Protein AF-A0A349CYH6-F1 (afdb_monomer)

Radius of gyration: 15.46 Å; Cα contacts (8 Å, |Δi|>4): 164; chains: 1; bounding box: 35×31×40 Å

Nearest PDB structures (foldseek):
  8dhi-assembly2_B  TM=6.929E-01  e=5.270E-07  Clostridioides difficile 6050
  8dhi-assembly1_A  TM=8.391E-01  e=1.347E-05  Clostridioides difficile 6050
  1ywf-assembly1_A  TM=7.277E-01  e=1.104E-05  Mycobacterium tuberculosis
  2oz5-assembly2_B  TM=5.897E-01  e=5.335E-06  Mycobacterium tuberculosis H37Rv
  2oz5-assembly1_A  TM=6.087E-01  e=5.335E-06  Mycobacterium tuberculosis H37Rv

Secondary structure (DSSP, 8-state):
----TT-SS-EE-TT-EETTEEPPTTT-EE-S--TT--HHHHHHHHHTT--EEEE-S-HHHHHHS--S---TTSEEEE---SSS-HHHHHTTT--HHHHHHHHHHHSHHHHHHHHHTT-

Structure (mmCIF, N/CA/C/O backbone):
data_AF-A0A349CYH6-F1
#
_entry.id   AF-A0A349CYH6-F1
#
loop_
_atom_site.group_PDB
_atom_site.id
_atom_site.type_symbol
_atom_site.label_atom_id
_atom_site.label_alt_id
_atom_site.label_comp_id
_atom_site.label_asym_id
_atom_site.label_entity_id
_atom_site.label_seq_id
_atom_site.pdbx_PDB_ins_code
_atom_site.Cartn_x
_atom_site.Cartn_y
_atom_site.Cartn_z
_atom_site.occupancy
_atom_site.B_iso_or_equiv
_atom_site.auth_seq_id
_atom_site.auth_comp_id
_atom_site.auth_asym_id
_atom_site.auth_atom_id
_atom_site.pdbx_PDB_model_num
ATOM 1 N N . MET A 1 1 ? -15.837 6.020 2.011 1.00 63.16 1 MET A N 1
ATOM 2 C CA . MET A 1 1 ? -14.416 5.670 1.785 1.00 63.16 1 MET A CA 1
ATOM 3 C C . MET A 1 1 ? -13.634 6.209 2.970 1.00 63.16 1 MET A C 1
ATOM 5 O O . MET A 1 1 ? -14.035 7.263 3.449 1.00 63.16 1 MET A O 1
ATOM 9 N N . PRO A 1 2 ? -12.619 5.500 3.485 1.00 77.31 2 PRO A N 1
ATOM 10 C CA . PRO A 1 2 ? -11.780 6.045 4.549 1.00 77.31 2 PRO A CA 1
ATOM 11 C C . PRO A 1 2 ? -11.110 7.332 4.054 1.00 77.31 2 PRO A C 1
ATOM 13 O O . PRO A 1 2 ? -10.568 7.342 2.949 1.00 77.31 2 PRO A O 1
ATOM 16 N N . ASP A 1 3 ? -11.184 8.398 4.846 1.00 87.94 3 ASP A N 1
ATOM 17 C CA . ASP A 1 3 ? -10.488 9.653 4.572 1.00 87.94 3 ASP A CA 1
ATOM 18 C C . ASP A 1 3 ? -9.257 9.728 5.475 1.00 87.94 3 ASP A C 1
ATOM 20 O O . ASP A 1 3 ? -9.369 9.791 6.699 1.00 87.94 3 ASP A O 1
ATOM 24 N N . VAL A 1 4 ? -8.081 9.629 4.861 1.00 94.06 4 VAL A N 1
ATOM 25 C CA . VAL A 1 4 ? -6.790 9.731 5.539 1.00 94.06 4 VAL A CA 1
ATOM 26 C C . VAL A 1 4 ? -6.011 10.837 4.837 1.00 94.06 4 VAL A C 1
ATOM 28 O O . VAL A 1 4 ? -5.487 10.604 3.742 1.00 94.06 4 VAL A O 1
ATOM 31 N N . PRO A 1 5 ? -5.935 12.039 5.435 1.00 94.50 5 PRO A N 1
ATOM 32 C CA . PRO A 1 5 ? -5.191 13.157 4.876 1.00 94.50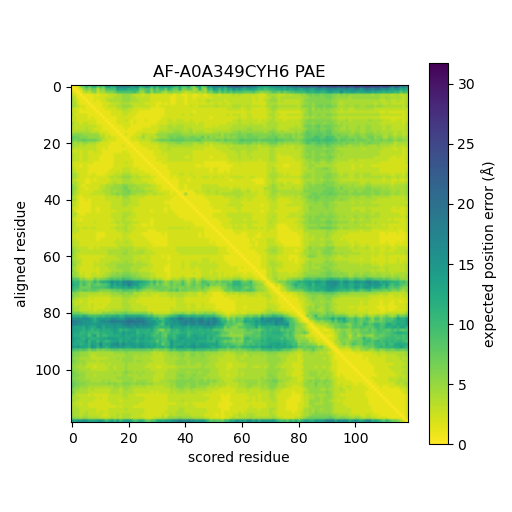 5 PRO A CA 1
ATOM 33 C C . PRO A 1 5 ? -3.774 12.768 4.443 1.00 94.50 5 PRO A C 1
ATOM 35 O O . PRO A 1 5 ? -3.042 12.084 5.159 1.00 94.50 5 PRO A O 1
ATOM 38 N N . GLY A 1 6 ? -3.408 13.170 3.226 1.00 93.50 6 GLY A N 1
ATOM 39 C CA . GLY A 1 6 ? -2.098 12.886 2.638 1.00 93.50 6 GLY A CA 1
ATOM 40 C C . GLY A 1 6 ? -1.923 11.476 2.061 1.00 93.50 6 GLY A C 1
ATOM 41 O O . GLY A 1 6 ? -0.996 11.267 1.275 1.00 93.50 6 GLY A O 1
ATOM 42 N N . ALA A 1 7 ? -2.815 10.525 2.363 1.00 94.25 7 ALA A N 1
ATOM 43 C CA . ALA A 1 7 ? -2.763 9.195 1.770 1.00 94.25 7 ALA A CA 1
ATOM 44 C C . ALA A 1 7 ? -3.192 9.244 0.299 1.00 94.25 7 ALA A C 1
ATOM 46 O O . ALA A 1 7 ? -4.297 9.658 -0.058 1.00 94.25 7 ALA A O 1
ATOM 47 N N . VAL A 1 8 ? -2.318 8.774 -0.586 1.00 92.44 8 VAL A N 1
ATOM 48 C CA . VAL A 1 8 ? -2.613 8.745 -2.016 1.00 92.44 8 VAL A CA 1
ATOM 49 C C . VAL A 1 8 ? -3.462 7.520 -2.317 1.00 92.44 8 VAL A C 1
ATOM 51 O O . VAL A 1 8 ? -3.064 6.393 -2.039 1.00 92.44 8 VAL A O 1
ATOM 54 N N . ASN A 1 9 ? -4.614 7.722 -2.956 1.00 94.12 9 ASN A N 1
ATOM 55 C CA . ASN A 1 9 ? -5.383 6.641 -3.569 1.00 94.12 9 ASN A CA 1
ATOM 56 C C . ASN A 1 9 ? -5.839 5.533 -2.591 1.00 94.12 9 ASN A C 1
ATOM 58 O O . ASN A 1 9 ? -6.043 4.394 -3.024 1.00 94.12 9 ASN A O 1
ATOM 62 N N . LEU A 1 10 ? -5.980 5.866 -1.301 1.00 96.00 10 LEU A N 1
ATOM 63 C CA . LEU A 1 10 ? -6.388 4.941 -0.246 1.00 96.00 10 LEU A CA 1
ATOM 64 C C . LEU A 1 10 ? -7.850 4.518 -0.420 1.00 96.00 10 LEU A C 1
ATOM 66 O O . LEU A 1 10 ? -8.722 5.351 -0.671 1.00 96.00 10 LEU A O 1
ATOM 70 N N . ARG A 1 11 ? -8.128 3.218 -0.301 1.00 96.06 11 ARG A N 1
ATOM 71 C CA . ARG A 1 11 ? -9.495 2.688 -0.287 1.00 96.06 11 ARG A CA 1
ATOM 72 C C . ARG A 1 11 ? -9.570 1.273 0.263 1.00 96.06 11 ARG A C 1
ATOM 74 O O . ARG A 1 11 ? -8.676 0.462 0.032 1.00 96.06 11 ARG A O 1
ATOM 81 N N . ASP A 1 12 ? -10.673 1.016 0.956 1.00 96.19 12 ASP A N 1
ATOM 82 C CA . ASP A 1 12 ? -11.131 -0.326 1.312 1.00 96.19 12 ASP A CA 1
ATOM 83 C C . ASP A 1 12 ? -11.516 -1.076 0.029 1.00 96.19 12 ASP A C 1
ATOM 85 O O . ASP A 1 12 ? -12.166 -0.504 -0.852 1.00 96.19 12 ASP A O 1
ATOM 89 N N . VAL A 1 13 ? -11.089 -2.331 -0.091 1.00 95.56 13 VAL A N 1
ATOM 90 C CA . VAL A 1 13 ? -11.438 -3.206 -1.221 1.00 95.56 13 VAL A CA 1
ATOM 91 C C . VAL A 1 13 ? -12.645 -4.093 -0.923 1.00 95.56 13 VAL A C 1
ATOM 93 O O . VAL A 1 13 ? -12.965 -4.970 -1.723 1.00 95.56 13 VAL A O 1
ATOM 96 N N . GLY A 1 14 ? -13.306 -3.909 0.220 1.00 95.75 14 GLY A N 1
ATOM 97 C CA . GLY A 1 14 ? -14.572 -4.552 0.553 1.00 95.75 14 GLY A CA 1
ATOM 98 C C . GLY A 1 14 ? -15.674 -4.264 -0.469 1.00 95.75 14 GLY A C 1
ATOM 99 O O . GLY A 1 14 ? -15.739 -3.183 -1.052 1.00 95.75 14 GLY A O 1
ATOM 100 N N . GLY A 1 15 ? -16.564 -5.234 -0.676 1.00 96.12 15 GLY A N 1
ATOM 101 C CA . GLY A 1 15 ? -17.680 -5.120 -1.619 1.00 96.12 15 GLY A CA 1
ATOM 102 C C . GLY A 1 15 ? -17.364 -5.552 -3.057 1.00 96.12 15 GLY A C 1
ATOM 103 O O . GLY A 1 15 ? -18.257 -5.537 -3.903 1.00 96.12 15 GLY A O 1
ATOM 104 N N . LEU A 1 16 ? -16.131 -5.974 -3.350 1.00 95.12 16 LEU A N 1
ATOM 105 C CA . LEU A 1 16 ? -15.747 -6.514 -4.655 1.00 95.12 16 LEU A CA 1
ATOM 106 C C . LEU A 1 16 ? -16.168 -7.982 -4.782 1.00 95.12 16 LEU A C 1
ATOM 108 O O . LEU A 1 16 ? -16.084 -8.751 -3.826 1.00 95.12 16 LEU A O 1
ATOM 112 N N . ARG A 1 17 ? -16.599 -8.385 -5.983 1.00 96.62 17 ARG A N 1
ATOM 113 C CA . ARG A 1 17 ? -16.885 -9.792 -6.305 1.00 96.62 17 ARG A CA 1
ATOM 114 C C . ARG A 1 17 ? -15.607 -10.625 -6.201 1.00 96.62 17 ARG A C 1
ATOM 116 O O . ARG A 1 17 ? -14.579 -10.238 -6.749 1.00 96.62 17 ARG A O 1
ATOM 123 N N . ALA A 1 18 ? -15.695 -11.776 -5.540 1.00 93.56 18 ALA A N 1
ATOM 124 C CA . ALA A 1 18 ? -14.593 -12.718 -5.375 1.00 93.56 18 ALA A CA 1
ATOM 125 C C . ALA A 1 18 ? -15.122 -14.153 -5.533 1.00 93.56 18 ALA A C 1
ATOM 127 O O . ALA A 1 18 ? -15.550 -14.775 -4.561 1.00 93.56 18 ALA A O 1
ATOM 128 N N . GLY A 1 19 ? -15.147 -14.652 -6.775 1.00 94.69 19 GLY A N 1
ATOM 129 C CA . GLY A 1 19 ? -15.854 -15.891 -7.119 1.00 94.69 19 GLY A CA 1
ATOM 130 C C . GLY A 1 19 ? -17.344 -15.773 -6.788 1.00 94.69 19 GLY A C 1
ATOM 131 O O . GLY A 1 19 ? -17.976 -14.773 -7.133 1.00 94.69 19 GLY A O 1
ATOM 132 N N . ASP A 1 20 ? -17.870 -16.746 -6.046 1.00 96.69 20 ASP A N 1
ATOM 133 C CA . ASP A 1 20 ? -19.254 -16.729 -5.548 1.00 96.69 20 ASP A CA 1
ATOM 134 C C . ASP A 1 20 ? -19.452 -15.803 -4.330 1.00 96.69 20 ASP A C 1
ATOM 136 O O . ASP A 1 20 ? -20.575 -15.582 -3.874 1.00 96.69 20 ASP A O 1
ATOM 140 N N . GLY A 1 21 ? -18.363 -15.252 -3.787 1.00 96.81 21 GLY A N 1
ATOM 141 C CA . GLY A 1 21 ? -18.356 -14.402 -2.603 1.00 96.81 21 GLY A CA 1
ATOM 142 C C . GLY A 1 21 ? -18.184 -12.909 -2.886 1.00 96.81 21 GLY A C 1
ATOM 143 O O . GLY A 1 21 ? -18.154 -12.430 -4.026 1.00 96.81 21 GLY A O 1
ATOM 144 N N . VAL A 1 22 ? -18.049 -12.157 -1.793 1.00 97.50 22 VAL A N 1
ATOM 145 C CA . VAL A 1 22 ? -17.761 -10.718 -1.785 1.00 97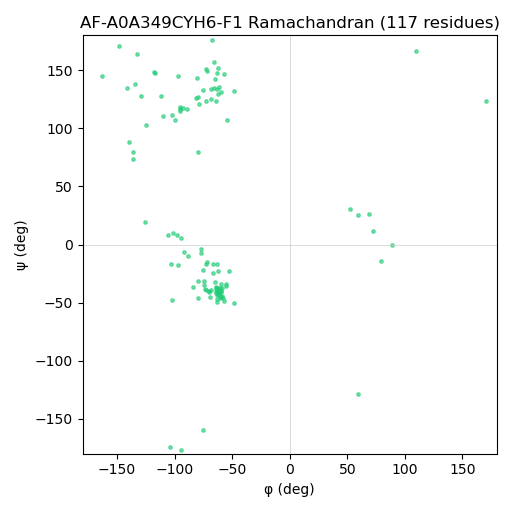.50 22 VAL A CA 1
ATOM 146 C C . VAL A 1 22 ? -16.666 -10.445 -0.755 1.00 97.50 22 VAL A C 1
ATOM 148 O O . VAL A 1 22 ? -16.686 -11.015 0.338 1.00 97.50 22 VAL A O 1
ATOM 151 N N . THR A 1 23 ? -15.706 -9.585 -1.088 1.00 95.88 23 THR A N 1
ATOM 152 C CA . THR A 1 23 ? -14.650 -9.170 -0.157 1.00 95.88 23 THR A CA 1
ATOM 153 C C . THR A 1 23 ? -15.250 -8.462 1.059 1.00 95.88 23 THR A C 1
ATOM 155 O O . THR A 1 23 ? -16.134 -7.608 0.943 1.00 95.88 23 THR A O 1
ATOM 158 N N . ARG A 1 24 ? -14.773 -8.813 2.256 1.00 95.69 24 ARG A N 1
ATOM 159 C CA . ARG A 1 24 ? -15.241 -8.210 3.510 1.00 95.69 24 ARG A CA 1
ATOM 160 C C . ARG A 1 24 ? -14.660 -6.800 3.671 1.00 95.69 24 ARG A C 1
ATOM 162 O O . ARG A 1 24 ? -13.457 -6.614 3.512 1.00 95.69 24 ARG A O 1
ATOM 169 N N . SER A 1 25 ? -15.506 -5.833 4.024 1.00 95.69 25 SER A N 1
ATOM 170 C CA . SER A 1 25 ? -15.082 -4.468 4.369 1.00 95.69 25 SER A CA 1
ATOM 171 C C . SER A 1 25 ? -14.200 -4.432 5.613 1.00 95.69 25 SER A C 1
ATOM 173 O O . SER A 1 25 ? -14.372 -5.237 6.531 1.00 95.69 25 SER A O 1
ATOM 175 N N . GLY A 1 26 ? -13.264 -3.488 5.642 1.00 94.38 26 GLY A N 1
ATOM 176 C CA . GLY A 1 26 ? -12.334 -3.292 6.753 1.00 94.38 26 GLY A CA 1
ATOM 177 C C . GLY A 1 26 ? -11.240 -4.358 6.876 1.00 94.38 26 GLY A C 1
ATOM 178 O O . GLY A 1 26 ? -10.577 -4.408 7.906 1.00 94.38 26 GLY A O 1
ATOM 179 N N . VAL A 1 27 ? -11.058 -5.222 5.867 1.00 94.19 27 VAL A N 1
ATOM 180 C CA . VAL A 1 27 ? -10.052 -6.304 5.901 1.00 94.19 27 VAL A CA 1
ATOM 181 C C . VAL A 1 27 ? -8.816 -5.976 5.076 1.00 94.19 27 VAL A C 1
ATOM 183 O O . VAL A 1 27 ? -7.701 -6.151 5.557 1.00 94.19 27 VAL A O 1
ATOM 186 N N . LEU A 1 28 ? -8.998 -5.509 3.841 1.00 95.69 28 LEU A N 1
ATOM 187 C CA . LEU A 1 28 ? -7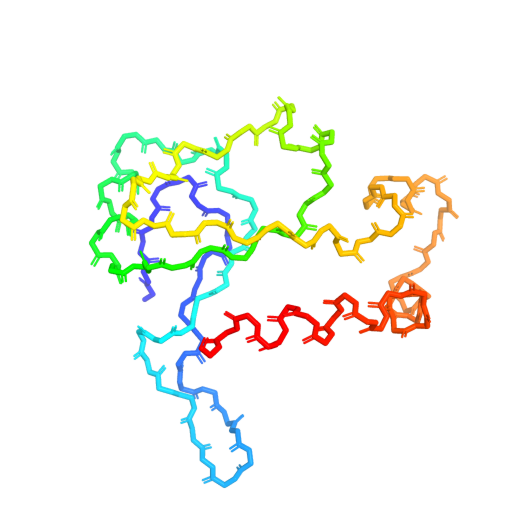.897 -5.205 2.936 1.00 95.69 28 LEU A CA 1
ATOM 188 C C . LEU A 1 28 ? -8.073 -3.797 2.377 1.00 95.69 28 LEU A C 1
ATOM 190 O O . LEU A 1 28 ? -9.111 -3.441 1.823 1.00 95.69 28 LEU A O 1
ATOM 194 N N . PHE A 1 29 ? -7.025 -2.999 2.513 1.00 96.38 29 PHE A N 1
ATOM 195 C CA . PHE A 1 29 ? -6.958 -1.651 1.979 1.00 96.38 29 PHE A CA 1
ATOM 196 C C . PHE A 1 29 ? -5.834 -1.590 0.953 1.00 96.38 29 PHE A C 1
ATOM 198 O O . PHE A 1 29 ? -4.815 -2.265 1.092 1.00 96.38 29 PHE A O 1
ATOM 205 N N . ARG A 1 30 ? -6.008 -0.760 -0.074 1.00 95.94 30 ARG A N 1
ATOM 206 C CA . ARG A 1 30 ? -4.937 -0.392 -1.008 1.00 95.94 30 ARG A CA 1
ATOM 207 C C . ARG A 1 30 ? -4.674 1.098 -0.937 1.00 95.94 30 ARG A C 1
ATOM 209 O O . ARG A 1 30 ? -5.616 1.869 -0.779 1.00 95.94 30 ARG A O 1
ATOM 216 N N . SER A 1 31 ? -3.435 1.500 -1.162 1.00 96.06 31 SER A N 1
ATOM 217 C CA . SER A 1 31 ? -3.025 2.895 -1.316 1.00 96.06 31 SER A CA 1
ATOM 218 C C . SE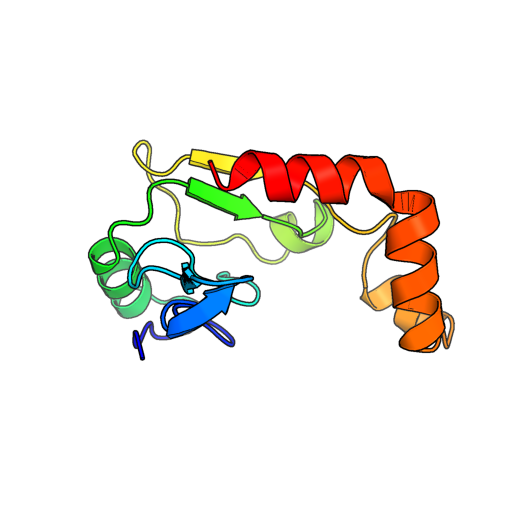R A 1 31 ? -1.840 2.993 -2.276 1.00 96.06 31 SER A C 1
ATOM 220 O O . SER A 1 31 ? -1.272 1.983 -2.687 1.00 96.06 31 SER A O 1
ATOM 222 N N . GLY A 1 32 ? -1.478 4.216 -2.653 1.00 94.00 32 GLY A N 1
ATOM 223 C CA . GLY A 1 32 ? -0.112 4.534 -3.062 1.00 94.00 32 GLY A CA 1
ATOM 224 C C . GLY A 1 32 ? 0.817 4.613 -1.845 1.00 94.00 32 GLY A C 1
ATOM 225 O O . GLY A 1 32 ? 0.491 4.105 -0.768 1.00 94.00 32 GLY A O 1
ATOM 226 N N . ASN A 1 33 ? 1.959 5.286 -2.008 1.00 92.12 33 ASN A N 1
ATOM 227 C CA . ASN A 1 33 ? 2.862 5.543 -0.888 1.00 92.12 33 ASN A CA 1
ATOM 228 C C . ASN A 1 33 ? 2.189 6.415 0.191 1.00 92.12 33 ASN A C 1
ATOM 230 O O . ASN A 1 33 ? 1.284 7.205 -0.095 1.00 92.12 33 ASN A O 1
ATOM 234 N N . LEU A 1 34 ? 2.635 6.247 1.436 1.00 94.75 34 LEU A N 1
ATOM 235 C CA . LEU A 1 34 ? 2.064 6.901 2.616 1.00 94.75 34 LEU A CA 1
ATOM 236 C C . LEU A 1 34 ? 2.955 8.034 3.147 1.00 94.75 34 LEU A C 1
ATOM 238 O O . LEU A 1 34 ? 2.664 8.606 4.191 1.00 94.75 34 LEU A O 1
ATOM 242 N N . ALA A 1 35 ? 4.014 8.396 2.417 1.00 94.81 35 ALA A N 1
ATOM 243 C CA . ALA A 1 35 ? 5.044 9.338 2.856 1.00 94.81 35 ALA A CA 1
ATOM 244 C C . ALA A 1 35 ? 4.532 10.763 3.125 1.00 94.81 35 ALA A C 1
ATOM 246 O O . ALA A 1 35 ? 5.157 11.516 3.863 1.00 94.81 35 ALA A O 1
ATOM 247 N N . ARG A 1 36 ? 3.395 11.145 2.527 1.00 94.50 36 ARG A N 1
ATOM 248 C CA . ARG A 1 36 ? 2.798 12.483 2.680 1.00 94.50 36 ARG A CA 1
ATOM 249 C C . ARG A 1 36 ? 1.672 12.562 3.707 1.00 94.50 36 ARG A C 1
ATOM 251 O O . ARG A 1 36 ? 0.999 13.587 3.772 1.00 94.50 36 ARG A O 1
ATOM 258 N N . ILE A 1 37 ? 1.440 11.497 4.468 1.00 94.38 37 ILE A N 1
ATOM 259 C CA . ILE A 1 37 ? 0.500 11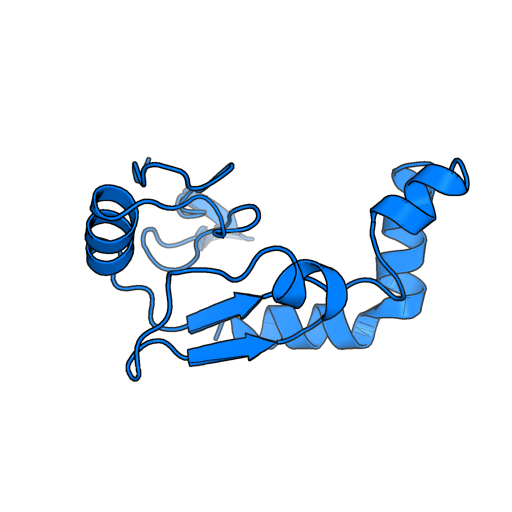.533 5.586 1.00 94.38 37 ILE A CA 1
ATOM 260 C C . ILE A 1 37 ? 0.999 12.546 6.630 1.00 94.38 37 ILE A C 1
ATOM 262 O O . ILE A 1 37 ? 2.155 12.502 7.042 1.00 94.38 37 ILE A O 1
ATOM 266 N N . ASP A 1 38 ? 0.125 13.455 7.060 1.00 91.94 38 ASP A N 1
ATOM 267 C CA . ASP A 1 38 ? 0.409 14.419 8.129 1.00 91.94 38 ASP A CA 1
ATOM 268 C C . ASP A 1 38 ? -0.067 13.903 9.503 1.00 91.94 38 ASP A C 1
ATOM 270 O O . ASP A 1 38 ? -0.554 12.781 9.627 1.00 91.94 38 ASP A O 1
ATOM 274 N N . GLY A 1 39 ? 0.057 14.705 10.566 1.00 92.75 39 GLY A N 1
ATOM 275 C CA . GLY A 1 39 ? -0.351 14.281 11.915 1.00 92.75 39 GLY A CA 1
ATOM 276 C C . GLY A 1 39 ? -1.840 13.911 12.039 1.00 92.75 39 GLY A C 1
ATOM 277 O O . GLY A 1 39 ? -2.188 12.976 12.769 1.00 92.75 39 GLY A O 1
ATOM 278 N N . ALA A 1 40 ? -2.721 14.590 11.296 1.00 93.69 40 ALA A N 1
ATOM 279 C CA . ALA A 1 40 ? -4.140 14.243 11.253 1.00 93.69 40 ALA A CA 1
ATOM 280 C C . ALA A 1 40 ? -4.346 12.919 10.503 1.00 93.69 40 ALA A C 1
ATOM 282 O O . ALA A 1 40 ? -5.098 12.055 10.957 1.00 93.69 40 ALA A O 1
ATOM 283 N N . GLY A 1 41 ? -3.616 12.722 9.407 1.00 94.19 41 GLY A N 1
ATOM 284 C CA . GLY A 1 41 ? -3.598 11.479 8.655 1.00 94.19 41 GLY A CA 1
ATOM 285 C C . GLY A 1 41 ? -3.030 10.294 9.442 1.00 94.19 41 GLY A C 1
ATOM 286 O O . GLY A 1 41 ? -3.593 9.210 9.353 1.00 94.19 41 GLY A O 1
ATOM 287 N N . VAL A 1 42 ? -1.999 10.464 10.278 1.00 93.56 42 VAL A N 1
ATOM 288 C CA . VAL A 1 42 ? -1.496 9.383 11.153 1.00 93.56 42 VAL A CA 1
ATOM 289 C C . VAL A 1 42 ? -2.590 8.933 12.122 1.00 93.56 42 VAL A C 1
ATOM 291 O O . VAL A 1 42 ? -2.822 7.736 12.287 1.00 93.56 42 VAL A O 1
ATOM 294 N N . THR A 1 43 ? -3.311 9.888 12.715 1.00 93.06 43 THR A N 1
ATOM 295 C CA . THR A 1 43 ? -4.436 9.596 13.616 1.00 93.06 43 THR A CA 1
ATOM 296 C C . THR A 1 43 ? -5.565 8.870 12.878 1.00 93.06 43 THR A C 1
ATOM 298 O O . THR A 1 43 ? -6.053 7.841 13.347 1.00 93.06 43 THR A O 1
ATOM 301 N N . ALA A 1 44 ? -5.948 9.358 11.693 1.00 94.00 44 ALA A N 1
ATOM 302 C CA . ALA A 1 44 ? -6.977 8.735 10.863 1.00 94.00 44 ALA A CA 1
ATOM 303 C C . ALA A 1 44 ? -6.572 7.328 10.391 1.00 94.00 44 ALA A C 1
ATOM 305 O O . ALA A 1 44 ? -7.390 6.412 10.413 1.00 94.00 44 ALA A O 1
ATOM 306 N N . PHE A 1 45 ? -5.303 7.133 10.022 1.00 94.19 45 PHE A N 1
ATOM 307 C CA . PHE A 1 45 ? -4.748 5.834 9.650 1.00 94.19 45 PHE A CA 1
ATOM 308 C C . PHE A 1 45 ? -4.797 4.850 10.824 1.00 94.19 45 PHE A C 1
ATOM 310 O O . PHE A 1 45 ? -5.220 3.709 10.648 1.00 94.19 45 PHE A O 1
ATOM 317 N N . GLY A 1 46 ? -4.437 5.292 12.034 1.00 92.69 46 GLY A N 1
ATOM 318 C CA . GLY A 1 46 ? -4.530 4.477 13.249 1.00 92.69 46 GLY A CA 1
ATOM 319 C C . GLY A 1 46 ? -5.957 4.002 13.543 1.00 92.69 46 GLY A C 1
ATOM 320 O O . GLY A 1 46 ? -6.161 2.847 13.918 1.00 92.69 46 GLY A O 1
ATOM 321 N N . ALA A 1 47 ? -6.961 4.846 13.286 1.00 93.25 47 ALA A N 1
ATOM 322 C CA . ALA A 1 47 ? -8.372 4.497 13.463 1.00 93.25 47 ALA A CA 1
ATOM 323 C C . ALA A 1 47 ? -8.874 3.404 12.495 1.00 93.25 47 ALA A C 1
ATOM 325 O O . ALA A 1 47 ? -9.910 2.794 12.758 1.00 93.25 47 ALA A O 1
ATOM 326 N N . LEU A 1 48 ? -8.150 3.119 11.404 1.00 93.38 48 LEU A N 1
ATOM 327 C CA . LEU A 1 48 ? -8.481 2.019 10.490 1.00 93.38 48 LEU A CA 1
ATOM 328 C C . LEU A 1 48 ? -8.181 0.635 11.084 1.00 93.38 48 LEU A C 1
ATOM 330 O O . LEU A 1 48 ? -8.671 -0.362 10.558 1.00 93.38 48 LEU A O 1
ATOM 334 N N . GLY A 1 49 ? -7.370 0.548 12.146 1.00 92.94 49 GLY A N 1
ATOM 335 C CA . GLY A 1 49 ? -7.010 -0.728 12.772 1.00 92.94 49 GLY A CA 1
ATOM 336 C C . GLY A 1 49 ? -6.114 -1.620 11.903 1.00 92.94 49 GLY A C 1
ATOM 337 O O . GLY A 1 49 ? -6.143 -2.845 12.039 1.00 92.94 49 GLY A O 1
ATOM 338 N N . ILE A 1 50 ? -5.329 -1.027 10.997 1.00 93.38 50 ILE A N 1
ATOM 339 C CA . ILE A 1 50 ? -4.365 -1.757 10.165 1.00 93.38 50 ILE A CA 1
ATOM 340 C C . ILE A 1 50 ? -3.292 -2.375 11.061 1.00 93.38 50 ILE A C 1
ATOM 342 O O . ILE A 1 50 ? -2.617 -1.665 11.795 1.00 93.38 50 ILE A O 1
ATOM 346 N N . ARG A 1 51 ? -3.111 -3.696 10.972 1.00 93.50 51 ARG A N 1
ATOM 347 C CA . ARG A 1 51 ? -2.087 -4.439 11.737 1.00 93.50 51 ARG A CA 1
ATOM 348 C C . ARG A 1 51 ? -0.867 -4.828 10.912 1.00 93.50 51 ARG A C 1
ATOM 350 O O . ARG A 1 51 ? 0.166 -5.188 11.468 1.00 93.50 51 ARG A O 1
ATOM 357 N N . ARG A 1 52 ? -0.989 -4.782 9.585 1.00 95.06 52 ARG A N 1
ATOM 358 C CA . ARG A 1 52 ? 0.092 -5.114 8.663 1.00 95.06 52 ARG A CA 1
ATOM 359 C C . ARG A 1 52 ? 0.084 -4.178 7.465 1.00 95.06 52 ARG A C 1
ATOM 361 O O . ARG A 1 52 ? -0.969 -3.944 6.877 1.00 95.06 52 ARG A O 1
ATOM 368 N N . ILE A 1 53 ? 1.261 -3.690 7.096 1.00 95.88 53 ILE A N 1
ATOM 369 C CA . ILE A 1 53 ? 1.510 -2.962 5.852 1.00 95.88 53 ILE A CA 1
ATOM 370 C C . ILE A 1 53 ? 2.391 -3.848 4.976 1.00 95.88 53 ILE A C 1
ATOM 372 O O . ILE A 1 53 ? 3.433 -4.312 5.428 1.00 95.88 53 ILE A O 1
ATOM 376 N N . ILE A 1 54 ? 1.985 -4.080 3.730 1.00 96.62 54 ILE A N 1
ATOM 377 C CA . ILE A 1 54 ? 2.855 -4.680 2.716 1.00 96.62 54 ILE A CA 1
ATOM 378 C C . ILE A 1 54 ? 3.387 -3.529 1.865 1.00 96.62 54 ILE A C 1
ATOM 380 O O . ILE A 1 54 ? 2.627 -2.917 1.115 1.00 96.62 54 ILE A O 1
ATOM 384 N N . ASP A 1 55 ? 4.663 -3.186 2.031 1.00 95.25 55 ASP A N 1
ATOM 385 C CA . ASP A 1 55 ? 5.295 -2.084 1.303 1.00 95.25 55 ASP A CA 1
ATOM 386 C C . ASP A 1 55 ? 6.019 -2.632 0.069 1.00 95.25 55 ASP A C 1
ATOM 388 O O . ASP A 1 55 ? 6.961 -3.418 0.186 1.00 95.25 55 ASP A O 1
ATOM 392 N N . LEU A 1 56 ? 5.527 -2.231 -1.104 1.00 94.88 56 LEU A N 1
ATOM 393 C CA . LEU A 1 56 ? 5.950 -2.741 -2.412 1.00 94.88 56 LEU A CA 1
ATOM 394 C C . LEU A 1 56 ? 7.082 -1.932 -3.050 1.00 94.88 56 LEU A C 1
ATOM 396 O O . LEU A 1 56 ? 7.562 -2.292 -4.125 1.00 94.88 56 LEU A O 1
ATOM 400 N N . ARG A 1 57 ? 7.447 -0.815 -2.420 1.00 93.06 57 ARG A N 1
ATOM 401 C CA . ARG A 1 57 ? 8.463 0.118 -2.905 1.00 93.06 57 ARG A CA 1
ATOM 402 C C . ARG A 1 57 ? 9.855 -0.470 -2.764 1.00 93.06 57 ARG A C 1
ATOM 404 O O . ARG A 1 57 ? 10.109 -1.218 -1.813 1.00 93.06 57 ARG A O 1
ATOM 411 N N . ASP A 1 58 ? 10.752 -0.082 -3.658 1.00 91.31 58 ASP A N 1
ATOM 412 C CA . ASP A 1 58 ? 12.170 -0.382 -3.489 1.00 91.31 58 ASP A CA 1
ATOM 413 C C . ASP A 1 58 ? 12.778 0.381 -2.295 1.00 91.31 58 ASP A C 1
ATOM 415 O O . ASP A 1 58 ? 12.092 1.103 -1.559 1.00 91.31 58 ASP A O 1
ATOM 419 N N . ASP A 1 59 ? 14.051 0.123 -2.005 1.00 90.75 59 ASP A N 1
ATOM 420 C CA . ASP A 1 59 ? 14.710 0.710 -0.839 1.00 90.75 59 ASP A CA 1
ATOM 421 C C . ASP A 1 59 ? 15.051 2.192 -1.042 1.00 90.75 59 ASP A C 1
ATOM 423 O O . ASP A 1 59 ? 14.970 2.964 -0.083 1.00 90.75 59 ASP A O 1
ATOM 427 N N . ASP A 1 60 ? 15.333 2.613 -2.278 1.00 90.00 60 ASP A N 1
ATOM 428 C CA . ASP A 1 60 ? 15.629 4.009 -2.606 1.00 90.00 60 ASP A CA 1
A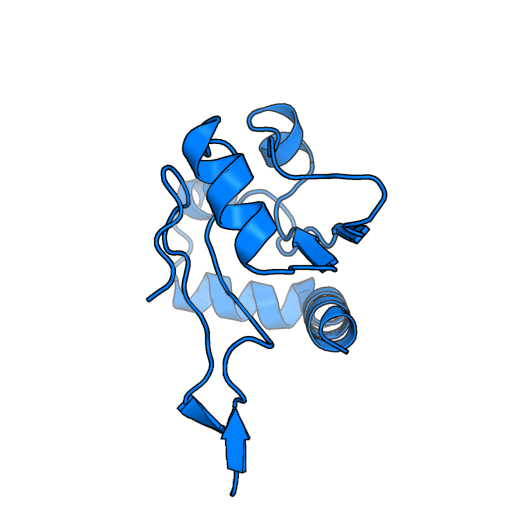TOM 429 C C . ASP A 1 60 ? 14.373 4.876 -2.450 1.00 90.00 60 ASP A C 1
ATOM 431 O O . ASP A 1 60 ? 14.407 5.912 -1.784 1.00 90.00 60 ASP A O 1
ATOM 435 N N . GLU A 1 61 ? 13.226 4.419 -2.960 1.00 91.25 61 GLU A N 1
ATOM 436 C CA . GLU A 1 61 ? 11.923 5.063 -2.782 1.00 91.25 61 GLU A CA 1
ATOM 437 C C . GLU A 1 61 ? 11.576 5.268 -1.298 1.00 91.25 61 GLU A C 1
ATOM 439 O O . GLU A 1 61 ? 10.940 6.258 -0.925 1.00 91.25 61 GLU A O 1
ATOM 444 N N . VAL A 1 62 ?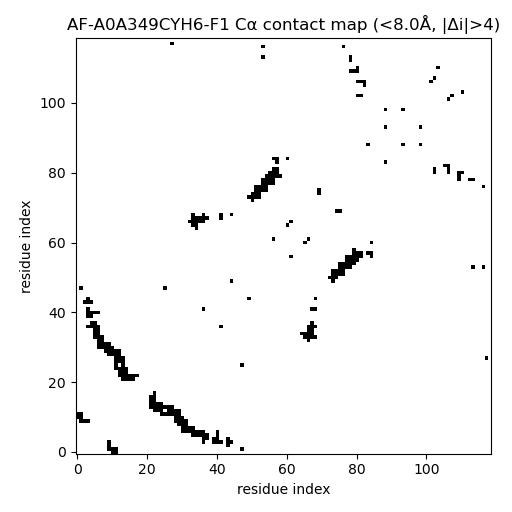 11.970 4.335 -0.430 1.00 92.69 62 VAL A N 1
ATOM 445 C CA . VAL A 1 62 ? 11.669 4.394 1.007 1.00 92.69 62 VAL A CA 1
ATOM 446 C C . VAL A 1 62 ? 12.658 5.247 1.773 1.00 92.69 62 VAL A C 1
ATOM 448 O O . VAL A 1 62 ? 12.236 5.967 2.677 1.00 92.69 62 VAL A O 1
ATOM 451 N N . ALA A 1 63 ? 13.933 5.224 1.394 1.00 92.50 63 ALA A N 1
ATOM 452 C CA . ALA A 1 63 ? 14.934 6.123 1.947 1.00 92.50 63 ALA A CA 1
ATOM 453 C C . ALA A 1 63 ? 14.623 7.589 1.602 1.00 92.50 63 ALA A C 1
ATOM 455 O O . ALA A 1 63 ? 14.730 8.458 2.466 1.00 92.50 63 ALA A O 1
ATOM 456 N N . GLN A 1 64 ? 14.192 7.860 0.365 1.00 93.62 64 GLN A N 1
ATOM 457 C CA . GLN A 1 64 ? 13.835 9.208 -0.091 1.00 93.62 64 GLN A CA 1
ATOM 458 C C . GLN A 1 64 ? 12.494 9.692 0.475 1.00 93.62 64 GLN A C 1
ATOM 460 O O . GLN A 1 64 ? 12.327 10.880 0.750 1.00 93.62 64 GLN A O 1
ATOM 465 N N . ALA A 1 65 ? 11.529 8.787 0.652 1.00 93.25 65 ALA A N 1
ATOM 466 C CA . ALA A 1 65 ? 10.182 9.119 1.103 1.00 93.25 65 ALA A CA 1
ATOM 467 C C . ALA A 1 65 ? 9.694 8.128 2.180 1.00 93.25 65 ALA A C 1
ATOM 469 O O . ALA A 1 65 ? 8.844 7.268 1.905 1.00 93.25 65 ALA A O 1
ATOM 470 N N . PRO A 1 66 ? 10.204 8.213 3.421 1.00 93.31 66 PRO A N 1
ATOM 471 C CA . PRO A 1 66 ? 9.803 7.309 4.492 1.00 93.31 66 PRO A CA 1
ATOM 472 C C . PRO A 1 66 ? 8.324 7.497 4.850 1.00 93.31 66 PRO A C 1
ATOM 474 O O . PRO A 1 66 ? 7.803 8.612 4.864 1.00 93.31 66 PRO A O 1
ATOM 477 N N . SER A 1 67 ? 7.635 6.396 5.153 1.00 92.62 67 SER A N 1
ATOM 478 C CA . SER A 1 67 ? 6.244 6.458 5.611 1.00 92.62 67 SER A CA 1
ATOM 479 C C . SER A 1 67 ? 6.213 6.829 7.101 1.00 92.62 67 SER A C 1
ATOM 481 O O . SER A 1 67 ? 6.847 6.134 7.892 1.00 92.62 67 SER A O 1
ATOM 483 N N . PRO A 1 68 ? 5.462 7.866 7.515 1.00 91.56 68 PRO A N 1
ATOM 484 C CA . PRO A 1 68 ? 5.335 8.260 8.920 1.00 91.56 68 PRO A CA 1
ATOM 485 C C . PRO A 1 68 ? 4.384 7.341 9.701 1.00 91.56 68 PRO A C 1
ATOM 487 O O . PRO A 1 68 ? 4.194 7.508 10.902 1.00 91.56 68 PRO A O 1
ATOM 490 N N . VAL A 1 69 ? 3.754 6.386 9.011 1.00 82.56 69 VAL A N 1
ATOM 491 C CA . VAL A 1 69 ? 2.877 5.381 9.599 1.00 82.56 69 VAL A CA 1
ATOM 492 C C . VAL A 1 69 ? 3.674 4.108 9.869 1.00 82.56 69 VAL A C 1
ATOM 494 O O . VAL A 1 69 ? 4.237 3.486 8.971 1.00 82.56 69 VAL A O 1
ATOM 497 N N . GLY A 1 70 ? 3.742 3.755 11.143 1.00 72.44 70 GLY A N 1
ATOM 498 C CA . GLY A 1 70 ? 4.486 2.620 11.659 1.00 72.44 70 GLY A CA 1
ATOM 499 C C . GLY A 1 70 ? 4.493 2.721 13.176 1.00 72.44 70 GLY A C 1
ATOM 500 O O . GLY A 1 70 ? 4.883 3.742 13.735 1.00 72.44 70 GLY A O 1
ATOM 501 N N . SER A 1 71 ? 4.007 1.688 13.846 1.00 73.38 71 SER A N 1
ATOM 502 C CA . SER A 1 71 ? 4.116 1.545 15.295 1.00 73.38 71 SER A CA 1
ATOM 503 C C . SER A 1 71 ? 4.589 0.124 15.593 1.00 73.38 71 SER A C 1
ATOM 505 O O . SER A 1 71 ? 4.499 -0.734 14.713 1.00 73.38 71 SER A O 1
ATOM 507 N N . PRO A 1 72 ? 5.068 -0.165 16.812 1.00 75.62 72 PRO A N 1
ATOM 508 C CA . PRO A 1 72 ? 5.392 -1.535 17.212 1.00 75.62 72 PRO A CA 1
ATOM 509 C C . PRO A 1 72 ? 4.243 -2.538 16.995 1.00 75.62 72 PRO A C 1
ATOM 511 O O . PRO A 1 72 ? 4.498 -3.727 16.832 1.00 75.62 72 PRO A O 1
ATOM 514 N N . ASP A 1 73 ? 2.996 -2.055 16.943 1.00 82.69 73 ASP A N 1
ATOM 515 C CA . ASP A 1 73 ? 1.787 -2.862 16.741 1.00 82.69 73 ASP A CA 1
ATOM 516 C C . ASP A 1 73 ? 1.417 -3.065 15.258 1.00 82.69 73 ASP A C 1
ATOM 518 O O . ASP A 1 73 ? 0.526 -3.859 14.946 1.00 82.69 73 ASP A O 1
ATOM 522 N N . VAL A 1 74 ? 2.081 -2.356 14.335 1.00 91.00 74 VAL A N 1
ATOM 523 C CA . VAL A 1 74 ? 1.879 -2.482 12.886 1.00 91.00 74 VAL A CA 1
ATOM 524 C C . VAL A 1 74 ? 3.107 -3.127 12.259 1.00 91.00 74 VAL A C 1
ATOM 526 O O . VAL A 1 74 ? 4.170 -2.521 12.144 1.00 91.00 74 VAL A O 1
ATOM 529 N N . GLN A 1 75 ? 2.952 -4.363 11.796 1.00 92.44 75 GLN A N 1
ATOM 530 C CA . GLN A 1 75 ? 4.027 -5.083 11.128 1.00 92.44 75 GLN A CA 1
ATOM 531 C C . GLN A 1 75 ? 4.173 -4.607 9.678 1.00 92.44 75 GLN A C 1
ATOM 533 O O . GLN A 1 75 ? 3.250 -4.760 8.880 1.00 92.44 75 GLN A O 1
ATOM 538 N N . THR A 1 76 ? 5.345 -4.104 9.295 1.00 93.94 76 THR A N 1
ATOM 539 C CA . THR A 1 76 ? 5.643 -3.822 7.883 1.00 93.94 76 THR A CA 1
ATOM 540 C C . THR A 1 76 ? 6.381 -4.999 7.254 1.00 93.94 76 THR A C 1
AT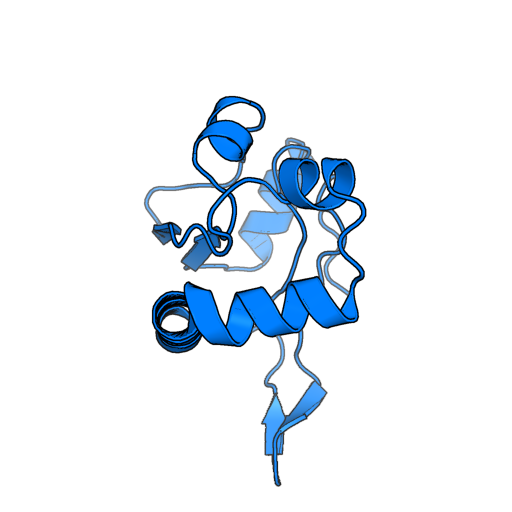OM 542 O O . THR A 1 76 ? 7.503 -5.315 7.644 1.00 93.94 76 THR A O 1
ATOM 545 N N . LEU A 1 77 ? 5.758 -5.638 6.265 1.00 94.88 77 LEU A N 1
ATOM 546 C CA . LEU A 1 77 ? 6.383 -6.620 5.383 1.00 94.88 77 LEU A CA 1
ATOM 547 C C . LEU A 1 77 ? 6.904 -5.892 4.137 1.00 94.88 77 LEU A C 1
ATOM 549 O O . LEU A 1 77 ? 6.129 -5.295 3.390 1.00 94.88 77 LEU A O 1
ATOM 553 N N . ARG A 1 78 ? 8.222 -5.919 3.930 1.00 94.38 78 ARG A N 1
ATOM 554 C CA . ARG A 1 78 ? 8.896 -5.297 2.782 1.00 94.38 78 ARG A CA 1
ATOM 555 C C . ARG A 1 78 ? 8.976 -6.305 1.640 1.00 94.38 78 ARG A C 1
ATOM 557 O O . ARG A 1 78 ? 9.657 -7.312 1.793 1.00 94.38 78 ARG A O 1
ATOM 564 N N . VAL A 1 79 ? 8.322 -6.025 0.512 1.00 95.25 79 VAL A N 1
ATOM 565 C CA . VAL A 1 79 ? 8.402 -6.865 -0.696 1.00 95.25 79 VAL A CA 1
ATOM 566 C C . VAL A 1 79 ? 8.564 -5.969 -1.930 1.00 95.25 79 VAL A C 1
ATOM 568 O O . VAL A 1 79 ? 7.575 -5.703 -2.613 1.00 95.25 79 VAL A O 1
ATOM 571 N N . PRO A 1 80 ? 9.783 -5.471 -2.223 1.00 92.81 80 PRO A N 1
ATOM 572 C CA . PRO A 1 80 ? 10.043 -4.618 -3.384 1.00 92.81 80 PRO A CA 1
ATOM 573 C C . PRO A 1 80 ? 9.581 -5.294 -4.675 1.00 92.81 80 PRO A C 1
ATOM 575 O O . PRO A 1 80 ? 10.177 -6.277 -5.113 1.00 92.81 80 PRO A O 1
ATOM 578 N N . LEU A 1 81 ? 8.485 -4.829 -5.268 1.00 88.00 81 LEU A N 1
ATOM 579 C CA . LEU A 1 81 ? 7.774 -5.645 -6.252 1.00 88.00 81 LEU A CA 1
ATOM 580 C C . LEU A 1 81 ? 8.436 -5.620 -7.633 1.00 88.00 81 LEU A C 1
ATOM 582 O O . LEU A 1 81 ? 8.384 -6.617 -8.343 1.00 88.00 81 LEU A O 1
ATOM 586 N N . PHE A 1 82 ? 9.083 -4.516 -7.996 1.00 78.44 82 PHE A N 1
ATOM 587 C CA . PHE A 1 82 ? 9.779 -4.375 -9.270 1.00 78.44 82 PHE A CA 1
ATOM 588 C C . PHE A 1 82 ? 11.281 -4.660 -9.121 1.00 78.44 82 PHE A C 1
ATOM 590 O O . PHE A 1 82 ? 11.908 -4.349 -8.104 1.00 78.44 82 PHE A O 1
ATOM 597 N N . LEU A 1 83 ? 11.881 -5.262 -10.150 1.00 67.19 83 LEU A N 1
ATOM 598 C CA . LEU A 1 83 ? 13.335 -5.343 -10.300 1.00 67.19 83 LEU A CA 1
ATOM 599 C C . LEU A 1 83 ? 13.842 -3.997 -10.848 1.00 67.19 83 LEU A C 1
ATOM 601 O O . LEU A 1 83 ? 14.062 -3.848 -12.047 1.00 67.19 83 LEU A O 1
ATOM 605 N N . GLY A 1 84 ? 13.961 -3.010 -9.957 1.00 67.12 84 GLY A N 1
ATOM 606 C CA . GLY A 1 84 ? 14.260 -1.607 -10.273 1.00 67.12 84 GLY A CA 1
ATOM 607 C C . GLY A 1 84 ? 13.059 -0.687 -10.035 1.00 67.12 84 GLY A C 1
ATOM 608 O O . GLY A 1 84 ? 11.937 -1.161 -9.866 1.00 67.12 84 GLY A O 1
ATOM 609 N N . SER A 1 85 ? 13.278 0.628 -10.022 1.00 68.56 85 SER A N 1
ATOM 610 C CA . SER A 1 85 ? 12.202 1.588 -9.758 1.00 68.56 85 SER A CA 1
ATOM 611 C C . SER A 1 85 ? 11.248 1.700 -10.948 1.00 68.56 85 SER A C 1
ATOM 613 O O . SER A 1 85 ? 11.652 1.571 -12.107 1.00 68.56 85 SER A O 1
ATOM 615 N N . VAL A 1 86 ? 9.979 2.017 -10.689 1.00 68.69 86 VAL A N 1
ATOM 616 C CA . VAL A 1 86 ? 8.997 2.320 -11.749 1.00 68.69 86 VAL A CA 1
ATOM 617 C C . VAL A 1 86 ? 9.495 3.450 -12.668 1.00 68.69 86 VAL A C 1
ATOM 619 O O . VAL A 1 86 ? 9.275 3.417 -13.878 1.00 68.69 86 VAL A O 1
ATOM 622 N N . GLU A 1 87 ? 10.228 4.416 -12.116 1.00 71.31 87 GLU A N 1
ATOM 623 C CA . GLU A 1 87 ? 10.868 5.501 -12.866 1.00 71.31 87 GLU A CA 1
ATOM 624 C C . GLU A 1 87 ? 11.868 4.983 -13.915 1.00 71.31 87 GLU A C 1
ATOM 626 O O . GLU A 1 87 ? 11.872 5.457 -15.052 1.00 71.31 87 GLU A O 1
ATOM 631 N N . SER A 1 88 ? 12.650 3.949 -13.585 1.00 73.75 88 SER A N 1
ATOM 632 C CA . SER A 1 88 ? 13.595 3.333 -14.527 1.00 73.75 88 SER A CA 1
ATOM 633 C C . SER A 1 88 ? 12.903 2.664 -15.723 1.00 73.75 88 SER A C 1
ATOM 635 O O . SER A 1 88 ? 13.437 2.678 -16.833 1.00 73.75 88 SER A O 1
ATOM 637 N N . PHE A 1 89 ? 11.694 2.124 -15.533 1.00 71.81 89 PHE A N 1
ATOM 638 C CA . PHE A 1 89 ? 10.890 1.562 -16.621 1.00 71.81 89 PHE A CA 1
ATOM 639 C C . PHE A 1 89 ? 10.307 2.657 -17.518 1.00 71.81 89 PHE A C 1
ATOM 641 O O . PHE A 1 89 ? 10.319 2.506 -18.740 1.00 71.81 89 PHE A O 1
ATOM 648 N N . PHE A 1 90 ? 9.863 3.779 -16.938 1.00 72.38 90 PHE A N 1
ATOM 649 C CA . PHE A 1 90 ? 9.412 4.938 -17.714 1.00 72.38 90 PHE A CA 1
ATOM 650 C C . PHE A 1 90 ? 10.535 5.533 -18.566 1.00 72.38 90 PHE A C 1
ATOM 652 O O . PHE A 1 90 ? 10.305 5.860 -19.724 1.00 72.38 90 PHE A O 1
ATOM 659 N N . ALA A 1 91 ? 11.761 5.599 -18.039 1.00 76.75 91 ALA A N 1
ATOM 660 C CA . ALA A 1 91 ? 12.926 6.066 -18.793 1.00 76.75 91 ALA A CA 1
ATOM 661 C C . ALA A 1 91 ? 13.282 5.173 -20.000 1.00 76.75 91 ALA A C 1
ATOM 663 O O . ALA A 1 91 ? 14.034 5.592 -20.877 1.00 76.75 91 ALA A O 1
ATOM 664 N N . ARG A 1 92 ? 12.761 3.941 -20.045 1.00 79.12 92 ARG A N 1
ATOM 665 C CA . ARG A 1 92 ? 12.979 2.965 -21.121 1.00 79.12 92 ARG A CA 1
ATOM 666 C C . ARG A 1 92 ? 11.808 2.875 -22.109 1.00 79.12 92 ARG A C 1
ATOM 668 O O . ARG A 1 92 ? 11.798 1.947 -22.912 1.00 79.12 92 ARG A O 1
ATOM 675 N N . ASP A 1 93 ? 10.831 3.785 -22.032 1.00 84.31 93 ASP A N 1
ATOM 676 C CA . ASP A 1 93 ? 9.607 3.787 -22.854 1.00 84.31 93 ASP A CA 1
ATOM 677 C C . ASP A 1 93 ? 8.839 2.448 -22.830 1.00 84.31 93 ASP A C 1
ATOM 679 O O . ASP A 1 93 ? 8.167 2.061 -23.790 1.00 84.31 93 ASP A O 1
ATOM 683 N N . VAL A 1 94 ? 8.919 1.721 -21.711 1.00 84.62 94 VAL A N 1
ATOM 684 C CA . VAL A 1 94 ? 8.220 0.443 -21.542 1.00 84.62 94 VAL A CA 1
ATOM 685 C C . VAL A 1 94 ? 6.716 0.699 -21.483 1.00 84.62 94 VAL A C 1
ATOM 687 O O . VAL A 1 94 ? 6.224 1.477 -20.661 1.00 84.62 94 VAL A O 1
ATOM 690 N N . SER A 1 95 ? 5.960 0.022 -22.348 1.00 89.88 95 SER A N 1
ATOM 691 C CA . SER A 1 95 ? 4.501 0.137 -22.343 1.00 89.88 95 SER A CA 1
ATOM 692 C C . SER A 1 95 ? 3.902 -0.439 -21.058 1.00 89.88 95 SER A C 1
ATOM 694 O O . SER A 1 95 ? 4.468 -1.336 -20.435 1.00 89.88 95 SER A O 1
ATOM 696 N N . LEU A 1 96 ? 2.693 -0.004 -20.689 1.00 88.75 96 LEU A N 1
ATOM 697 C CA . LEU A 1 96 ? 2.020 -0.564 -19.515 1.00 88.75 96 LEU A CA 1
ATOM 698 C C . LEU A 1 96 ? 1.802 -2.080 -19.655 1.00 88.75 96 LEU A C 1
ATOM 700 O O . LEU A 1 96 ? 2.021 -2.817 -18.703 1.00 88.75 96 LEU A O 1
ATOM 704 N N . ALA A 1 97 ? 1.423 -2.565 -20.840 1.00 91.94 97 ALA A N 1
ATOM 705 C CA . ALA A 1 97 ? 1.236 -3.997 -21.074 1.00 91.94 97 ALA A CA 1
ATOM 706 C C . ALA A 1 97 ? 2.539 -4.790 -20.871 1.00 91.94 97 ALA A C 1
ATOM 708 O O . ALA A 1 97 ? 2.534 -5.853 -20.253 1.00 91.94 97 ALA A O 1
ATOM 709 N N . GLU A 1 98 ? 3.657 -4.249 -21.350 1.00 89.75 98 GLU A N 1
ATOM 710 C CA . GLU A 1 98 ? 4.971 -4.860 -21.173 1.00 89.75 98 GLU A CA 1
ATOM 711 C C . GLU A 1 98 ? 5.429 -4.825 -19.714 1.00 89.75 98 GLU A C 1
ATOM 713 O O . GLU A 1 98 ? 5.923 -5.833 -19.219 1.00 89.75 98 GLU A O 1
ATOM 718 N N . LEU A 1 99 ? 5.172 -3.732 -18.989 1.00 88.00 99 LEU A N 1
ATOM 719 C CA . LEU A 1 99 ? 5.449 -3.644 -17.556 1.00 88.00 99 LEU A CA 1
ATOM 720 C C . LEU A 1 99 ? 4.721 -4.744 -16.770 1.00 88.00 99 LEU A C 1
ATOM 722 O O . LEU A 1 99 ? 5.328 -5.411 -15.936 1.00 88.00 99 LEU A O 1
ATOM 726 N N . TYR A 1 100 ? 3.432 -4.967 -17.047 1.00 89.44 100 TYR A N 1
ATOM 727 C CA . TYR A 1 100 ? 2.671 -6.046 -16.406 1.00 89.44 100 TYR A CA 1
ATOM 728 C C . TYR A 1 100 ? 3.211 -7.433 -16.771 1.00 89.44 100 TYR A C 1
ATOM 730 O O . TYR A 1 100 ? 3.224 -8.320 -15.920 1.00 89.44 100 TYR A O 1
ATOM 738 N N . ARG A 1 101 ? 3.673 -7.628 -18.012 1.00 90.25 101 ARG A N 1
ATOM 739 C CA . ARG A 1 101 ? 4.303 -8.884 -18.435 1.00 90.25 101 ARG A CA 1
ATOM 740 C C . ARG A 1 101 ? 5.591 -9.144 -17.650 1.00 90.25 101 ARG A C 1
ATOM 742 O O . ARG A 1 101 ? 5.725 -10.217 -17.075 1.00 90.25 101 ARG A O 1
ATOM 749 N N . LEU A 1 102 ? 6.477 -8.151 -17.559 1.00 87.44 102 LEU A N 1
ATOM 750 C CA . LEU A 1 102 ? 7.721 -8.241 -16.784 1.00 87.44 102 LEU A CA 1
ATOM 751 C C . LEU A 1 102 ? 7.446 -8.488 -15.295 1.00 87.44 102 LEU A C 1
ATOM 753 O O . LEU A 1 102 ? 8.130 -9.281 -14.663 1.00 87.44 102 LEU A O 1
ATOM 757 N N . LEU A 1 103 ? 6.399 -7.877 -14.736 1.00 88.81 103 LEU A N 1
ATOM 758 C CA . LEU A 1 103 ? 5.990 -8.126 -13.352 1.00 88.81 103 LEU A CA 1
ATOM 759 C C . LEU A 1 103 ? 5.636 -9.602 -13.111 1.00 88.81 103 LEU A C 1
ATOM 761 O O . LEU A 1 103 ? 6.040 -10.187 -12.107 1.00 88.81 103 LEU A O 1
ATOM 765 N N . VAL A 1 104 ? 4.864 -10.197 -14.022 1.00 90.19 104 VAL A N 1
ATOM 766 C CA . VAL A 1 104 ? 4.431 -11.595 -13.909 1.00 90.19 104 VAL A CA 1
ATOM 767 C C . VAL A 1 104 ? 5.576 -12.559 -14.197 1.00 90.19 104 VAL A C 1
ATOM 769 O O . VAL A 1 104 ? 5.658 -13.587 -13.539 1.00 90.19 104 VAL A O 1
ATOM 772 N N . GLU A 1 105 ? 6.445 -12.254 -15.155 1.00 90.25 105 GLU A N 1
ATOM 773 C CA . GLU A 1 105 ? 7.540 -13.147 -15.547 1.00 90.25 105 GLU A CA 1
ATOM 774 C C . GLU A 1 105 ? 8.730 -13.069 -14.588 1.00 90.25 105 GLU A C 1
ATOM 776 O O . GLU A 1 105 ? 9.222 -14.102 -14.139 1.00 90.25 105 GLU A O 1
ATOM 781 N N . ASP A 1 106 ? 9.156 -11.860 -14.225 1.00 89.62 106 ASP A N 1
ATOM 782 C CA . ASP A 1 106 ? 10.405 -11.651 -13.492 1.00 89.62 106 ASP A CA 1
ATOM 783 C C . ASP A 1 106 ? 10.193 -11.510 -11.978 1.00 89.62 106 ASP A C 1
ATOM 785 O O . ASP A 1 106 ? 11.137 -11.621 -11.199 1.00 89.62 106 ASP A O 1
ATOM 789 N N . SER A 1 107 ? 8.963 -11.225 -11.534 1.00 90.94 107 SER A N 1
ATOM 790 C CA . SER A 1 107 ? 8.638 -10.966 -10.119 1.00 90.94 107 SER A CA 1
ATOM 791 C C . SER A 1 107 ? 7.516 -11.857 -9.574 1.00 90.94 107 SER A C 1
ATOM 793 O O . SER A 1 107 ? 6.947 -11.556 -8.523 1.00 90.94 107 SER A O 1
ATOM 795 N N . ALA A 1 108 ? 7.228 -12.984 -10.239 1.00 92.69 108 ALA A N 1
ATOM 796 C CA . ALA A 1 108 ? 6.194 -13.947 -9.844 1.00 92.69 108 ALA A CA 1
ATOM 797 C C . ALA A 1 108 ? 6.267 -14.337 -8.360 1.00 92.69 108 ALA A C 1
ATOM 799 O O . ALA A 1 108 ? 5.269 -14.254 -7.642 1.00 92.69 108 ALA A O 1
ATOM 800 N N . ASP A 1 109 ? 7.455 -14.718 -7.883 1.00 94.06 109 ASP A N 1
ATOM 801 C CA . ASP A 1 109 ? 7.651 -15.168 -6.501 1.00 94.06 109 ASP A CA 1
ATOM 802 C C . ASP A 1 109 ? 7.318 -14.066 -5.489 1.00 94.06 109 ASP A C 1
ATOM 804 O O . ASP A 1 109 ? 6.680 -14.325 -4.467 1.00 94.06 109 ASP A O 1
ATOM 808 N N . ARG A 1 110 ? 7.660 -12.814 -5.814 1.00 94.06 110 ARG A N 1
ATOM 809 C CA . ARG A 1 110 ? 7.335 -11.645 -4.988 1.00 94.06 110 ARG A CA 1
ATOM 810 C C . ARG A 1 110 ? 5.842 -11.343 -5.002 1.00 94.06 110 ARG A C 1
ATOM 812 O O . ARG A 1 110 ? 5.272 -11.049 -3.957 1.00 94.06 110 ARG A O 1
ATOM 819 N N . VAL A 1 111 ? 5.175 -11.466 -6.153 1.00 93.81 111 VAL A N 1
ATOM 820 C CA . VAL A 1 111 ? 3.707 -11.350 -6.235 1.00 93.81 111 VAL A CA 1
ATOM 821 C C . VAL A 1 111 ? 3.042 -12.397 -5.336 1.00 93.81 111 VAL A C 1
ATOM 823 O O . VAL A 1 111 ? 2.121 -12.075 -4.584 1.00 93.81 111 VAL A O 1
ATOM 826 N N . VAL A 1 112 ? 3.526 -13.641 -5.364 1.00 94.88 112 VAL A N 1
ATOM 827 C CA . VAL A 1 112 ? 3.029 -14.713 -4.490 1.00 94.88 112 VAL A CA 1
ATOM 828 C C . VAL A 1 112 ? 3.275 -14.382 -3.016 1.00 94.88 112 VAL A C 1
ATOM 830 O O . VAL A 1 112 ? 2.379 -14.586 -2.196 1.00 94.88 112 VAL A O 1
ATOM 833 N N . GLU A 1 113 ? 4.444 -13.847 -2.668 1.00 95.44 113 GLU A N 1
ATOM 834 C CA . GLU A 1 113 ? 4.762 -13.400 -1.309 1.00 95.44 113 GLU A CA 1
ATOM 835 C C . GLU A 1 113 ? 3.816 -12.291 -0.826 1.00 95.44 113 GLU A C 1
ATOM 837 O O . GLU A 1 113 ? 3.254 -12.402 0.264 1.00 95.44 113 GLU A O 1
ATOM 842 N N . VAL A 1 114 ? 3.548 -11.279 -1.660 1.00 94.94 114 VAL A N 1
ATOM 843 C CA . VAL A 1 114 ? 2.577 -10.210 -1.368 1.00 94.94 114 VAL A CA 1
ATOM 844 C C . VAL A 1 114 ? 1.197 -10.791 -1.081 1.00 94.94 114 VAL A C 1
ATOM 846 O O . VAL A 1 114 ? 0.583 -10.454 -0.072 1.00 94.94 114 VAL A O 1
ATOM 849 N N . VAL A 1 115 ? 0.708 -11.693 -1.935 1.00 94.12 115 VAL A N 1
ATOM 850 C CA . VAL A 1 115 ? -0.615 -12.310 -1.753 1.00 94.12 115 VAL A CA 1
ATOM 851 C C . VAL A 1 115 ? -0.661 -13.147 -0.471 1.00 94.12 115 VAL A C 1
ATOM 853 O O . VAL A 1 115 ? -1.639 -13.076 0.272 1.00 94.12 115 VAL A O 1
ATOM 856 N N . ARG A 1 116 ? 0.406 -13.892 -0.159 1.00 94.88 116 ARG A N 1
ATOM 857 C CA . ARG A 1 116 ? 0.534 -14.639 1.104 1.00 94.88 116 ARG A CA 1
ATOM 858 C C . ARG A 1 116 ? 0.644 -13.728 2.326 1.00 94.88 116 ARG A C 1
ATOM 860 O O . ARG A 1 116 ? 0.277 -14.149 3.412 1.00 94.88 116 ARG A O 1
ATOM 867 N N . GLY A 1 117 ? 1.108 -12.492 2.170 1.00 93.69 117 GLY A N 1
ATOM 868 C CA . GLY A 1 117 ? 1.175 -11.511 3.252 1.00 93.69 117 GLY A CA 1
ATOM 869 C C . GLY A 1 117 ? -0.187 -10.952 3.683 1.00 93.69 117 GLY A C 1
ATOM 870 O O . GLY A 1 117 ? -0.270 -10.338 4.748 1.00 93.69 117 GLY A O 1
ATOM 871 N N . ILE A 1 118 ? -1.246 -11.144 2.886 1.00 90.94 118 ILE A N 1
ATOM 872 C CA . ILE A 1 118 ? -2.602 -10.636 3.174 1.00 90.94 118 ILE A CA 1
ATOM 873 C C . ILE A 1 118 ? -3.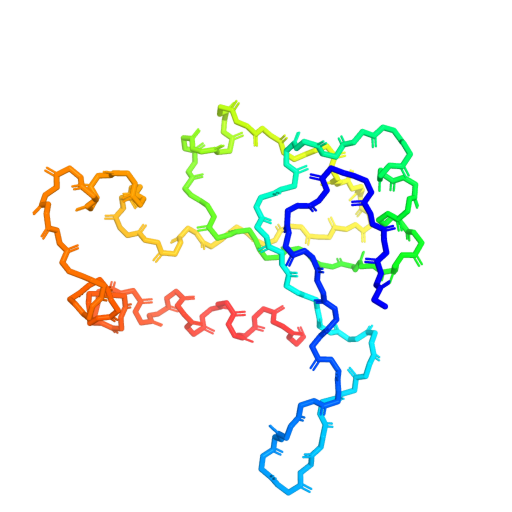309 -11.464 4.269 1.00 90.94 118 ILE A C 1
ATOM 875 O O . ILE A 1 118 ? -4.222 -10.947 4.915 1.00 90.94 118 ILE A O 1
ATOM 879 N N . VAL A 1 119 ? -2.891 -12.718 4.494 1.00 73.56 119 VAL A N 1
ATOM 880 C CA . VAL A 1 119 ? -3.477 -13.650 5.483 1.00 73.56 119 VAL A CA 1
ATOM 881 C C . VAL A 1 119 ? -2.867 -13.563 6.880 1.00 73.56 119 VAL A C 1
ATOM 883 O O . VAL A 1 119 ? -1.658 -13.253 7.029 1.00 73.56 119 VAL A O 1
#

Mean predicted aligned error: 4.38 Å

Foldseek 3Di:
DQDQPQWAPKDWLFQDDDPPDTRHGLQDIDTDAQLRGDPSNLVSVVVSVAQEAEAQADPVCCVVRPHPHDDPRHHYHYQNQDPDGPVVCVVVVQDPVNVVVCSCPVRVVSVVVSVVRSD

Sequence (119 aa):
MPDVPGAVNLRDVGGLRAGDGVTRSGVLFRSGNLARIDGAGVTAFGALGIRRIIDLRDDDEVAQAPSPVGSPDVQTLRVPLFLGSVESFFARDVSLAELYRLLVEDSADRVVEVVRGIV

Solvent-accessible surface area (backbone atoms only — not comparable to full-atom values): 7075 Å² total; per-residue (Å²): 125,73,77,37,50,53,46,38,77,52,36,62,54,34,74,39,80,50,86,99,46,60,39,58,68,86,73,47,73,49,56,57,70,44,43,59,37,44,77,68,12,46,54,42,48,58,74,65,66,67,49,66,45,79,43,49,60,49,70,65,60,39,73,77,44,50,53,77,73,76,49,99,76,32,47,73,47,80,48,52,48,56,99,59,58,73,66,61,43,56,77,65,71,56,48,72,70,54,51,53,49,48,42,57,72,76,23,41,70,50,54,51,49,56,61,60,64,77,109

pLDDT: mean 90.07, std 7.88, range [63.16, 97.5]